Protein AF-A0A6G9Z211-F1 (afdb_monomer)

Mean predicted aligned error: 2.4 Å

Solvent-accessible surface area (backbone atoms only — not comparable to full-atom values): 2831 Å² total; per-residue (Å²): 90,46,92,85,70,72,41,77,90,71,54,74,68,54,49,46,52,52,38,44,76,72,48,27,46,71,77,47,77,44,84,51,100,60,100,56,64,50,75,45,63,44,78,111

pLDDT: mean 97.1, std 2.84, range [83.25, 98.62]

Organism: NCBI:txid455432

InterPro domains:
  IPR016461 O-methyltransferase-like [PS51683] (1-43)
  IPR029063 S-adenosyl-L-methionine-dependent methyltransferase superfamily [G3DSA:3.40.50.150] (1-44)
  IPR029063 S-adenosyl-L-methionine-dependent methyltransferase superfamily [SSF53335] (1-41)

Secondary structure (DSSP, 8-state):
-HHHHS-----HHHHHHHHHHTTEEEEEEEE-SSS-EEEEEEE-

Radius of gyration: 11.75 Å; Cα contacts (8 Å, |Δi|>4): 50; chains: 1; bounding box: 30×17×28 Å

Sequence (44 aa):
MLVQTGGRERTAAEFRKLLRASGFHLKRIVPTAGPTSLLEAHPR

Structure (mmCIF, N/CA/C/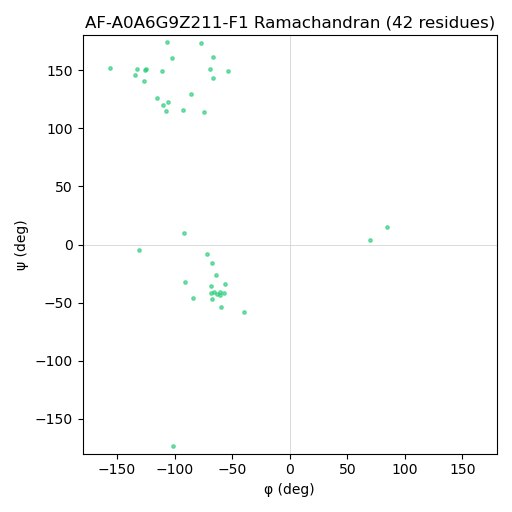O backbone):
data_AF-A0A6G9Z211-F1
#
_entry.id   AF-A0A6G9Z211-F1
#
loop_
_atom_site.group_PDB
_atom_site.id
_atom_site.type_symbol
_atom_site.label_atom_id
_atom_site.label_alt_id
_atom_site.label_comp_id
_atom_site.label_asym_id
_atom_site.label_entity_id
_atom_site.label_seq_id
_atom_site.pdbx_PDB_ins_code
_atom_site.Cartn_x
_atom_site.Cartn_y
_atom_site.Cartn_z
_atom_site.occupancy
_atom_site.B_iso_or_equiv
_atom_site.auth_seq_id
_atom_site.auth_comp_id
_atom_sit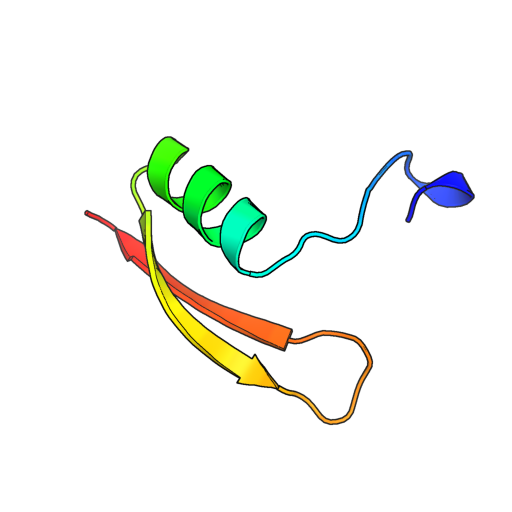e.auth_asym_id
_atom_site.auth_atom_id
_atom_site.pdbx_PDB_model_num
ATOM 1 N N . MET A 1 1 ? 11.330 5.445 -4.029 1.00 86.88 1 MET A N 1
ATOM 2 C CA . MET A 1 1 ? 11.072 6.363 -2.895 1.00 86.88 1 MET A CA 1
ATOM 3 C C . MET A 1 1 ? 12.348 6.797 -2.182 1.00 86.88 1 MET A C 1
ATOM 5 O O . MET A 1 1 ? 12.708 7.951 -2.342 1.00 86.88 1 MET A O 1
ATOM 9 N N . LEU A 1 2 ? 13.064 5.913 -1.476 1.00 94.69 2 LEU A N 1
ATOM 10 C CA . LEU A 1 2 ? 14.162 6.268 -0.555 1.00 94.69 2 LEU A CA 1
ATOM 11 C C . LEU A 1 2 ? 15.105 7.398 -1.015 1.00 94.69 2 LEU A C 1
ATOM 13 O O . LEU A 1 2 ? 15.194 8.409 -0.334 1.00 94.69 2 LEU A O 1
ATOM 17 N N . VAL A 1 3 ? 15.760 7.271 -2.172 1.00 97.44 3 VAL A N 1
ATOM 18 C CA . VAL A 1 3 ? 16.760 8.262 -2.626 1.00 97.44 3 VAL A CA 1
ATOM 19 C C . VAL A 1 3 ? 16.140 9.618 -2.987 1.00 97.44 3 VAL A C 1
ATOM 21 O O . VAL A 1 3 ? 16.751 10.650 -2.754 1.00 97.44 3 VAL A O 1
ATOM 24 N N . GLN A 1 4 ? 14.937 9.626 -3.564 1.00 96.94 4 GLN A N 1
ATOM 25 C CA . GLN A 1 4 ? 14.308 10.851 -4.076 1.00 96.94 4 GLN A CA 1
ATOM 26 C C . GLN A 1 4 ? 13.431 11.551 -3.029 1.00 96.94 4 GLN A C 1
ATOM 28 O O . GLN A 1 4 ? 13.305 12.767 -3.050 1.00 96.94 4 GLN A O 1
ATOM 33 N N . THR A 1 5 ? 12.802 10.791 -2.126 1.00 96.94 5 THR A N 1
ATOM 34 C CA . THR A 1 5 ? 11.789 11.309 -1.189 1.00 96.94 5 THR A CA 1
ATOM 35 C C . THR A 1 5 ? 12.017 10.907 0.268 1.00 96.94 5 THR A C 1
ATOM 37 O O . THR A 1 5 ? 11.230 11.292 1.127 1.00 96.94 5 THR A O 1
ATOM 40 N N . GLY A 1 6 ? 13.020 10.075 0.573 1.00 97.31 6 GLY A N 1
ATOM 41 C CA . GLY A 1 6 ? 13.208 9.493 1.911 1.00 97.31 6 GLY A CA 1
ATOM 42 C C . GLY A 1 6 ? 12.142 8.460 2.308 1.00 97.31 6 GLY A C 1
ATOM 43 O O . GLY A 1 6 ? 12.142 7.960 3.432 1.00 97.31 6 GLY A O 1
ATOM 44 N N . GLY A 1 7 ? 11.210 8.132 1.407 1.00 96.38 7 GLY A N 1
ATOM 45 C CA . GLY A 1 7 ? 10.116 7.203 1.681 1.00 96.38 7 GLY A CA 1
ATOM 46 C C . GLY A 1 7 ? 10.529 5.729 1.661 1.00 96.38 7 GLY A C 1
ATOM 47 O O . GLY A 1 7 ? 11.630 5.364 1.248 1.00 96.38 7 GLY A O 1
ATOM 48 N N . ARG A 1 8 ? 9.592 4.859 2.048 1.00 96.06 8 ARG A N 1
ATOM 49 C CA . ARG A 1 8 ? 9.744 3.400 1.991 1.00 96.06 8 ARG A CA 1
ATOM 50 C C . ARG A 1 8 ? 8.498 2.746 1.408 1.00 96.06 8 ARG A C 1
ATOM 52 O O . ARG A 1 8 ? 7.382 3.184 1.709 1.00 96.06 8 ARG A O 1
ATOM 59 N N . GLU A 1 9 ? 8.704 1.663 0.673 1.00 97.00 9 GLU A N 1
ATOM 60 C CA . GLU A 1 9 ? 7.629 0.715 0.398 1.00 97.00 9 GLU A CA 1
ATOM 61 C C . GLU A 1 9 ? 7.253 -0.012 1.689 1.00 97.00 9 GLU A C 1
ATOM 63 O O . GLU A 1 9 ? 8.067 -0.143 2.606 1.00 97.00 9 GLU A O 1
ATOM 68 N N . ARG A 1 10 ? 5.996 -0.436 1.788 1.00 97.44 10 ARG A N 1
ATOM 69 C CA . ARG A 1 10 ? 5.465 -1.094 2.981 1.00 97.44 10 ARG A CA 1
ATOM 70 C C . ARG A 1 10 ? 4.832 -2.416 2.605 1.00 97.44 10 ARG A C 1
ATOM 72 O O . ARG A 1 10 ? 4.111 -2.527 1.617 1.00 97.44 10 ARG A O 1
ATOM 79 N N . THR A 1 11 ? 5.048 -3.401 3.457 1.00 97.94 11 THR A N 1
ATOM 80 C CA . THR A 1 11 ? 4.319 -4.661 3.427 1.00 97.94 11 THR A CA 1
ATOM 81 C C . THR A 1 11 ? 2.844 -4.436 3.774 1.00 97.94 11 THR A C 1
ATOM 83 O O . THR A 1 11 ? 2.458 -3.457 4.423 1.00 97.94 11 THR A O 1
ATOM 86 N N . ALA A 1 12 ? 1.995 -5.401 3.422 1.00 98.00 12 ALA A N 1
ATOM 87 C CA . ALA A 1 12 ? 0.584 -5.380 3.799 1.00 98.00 12 ALA A CA 1
ATOM 88 C C . ALA A 1 12 ? 0.373 -5.270 5.326 1.00 98.00 12 ALA A C 1
ATOM 90 O O . ALA A 1 12 ? -0.583 -4.641 5.782 1.00 98.00 12 ALA A O 1
ATOM 91 N N . ALA A 1 13 ? 1.261 -5.866 6.131 1.00 98.38 13 ALA A N 1
ATOM 92 C CA . ALA A 1 13 ? 1.200 -5.792 7.590 1.00 98.38 13 ALA A CA 1
ATOM 93 C C . ALA A 1 13 ? 1.501 -4.376 8.111 1.00 98.38 13 ALA A C 1
ATOM 95 O O . ALA A 1 13 ? 0.791 -3.876 8.985 1.00 98.38 13 ALA A O 1
ATOM 96 N N . GLU A 1 14 ? 2.499 -3.702 7.540 1.00 98.56 14 GLU A N 1
ATOM 97 C CA . GLU A 1 14 ? 2.836 -2.320 7.892 1.00 98.56 14 GLU A CA 1
ATOM 98 C C . GLU A 1 14 ? 1.726 -1.346 7.498 1.00 98.56 14 GLU A C 1
A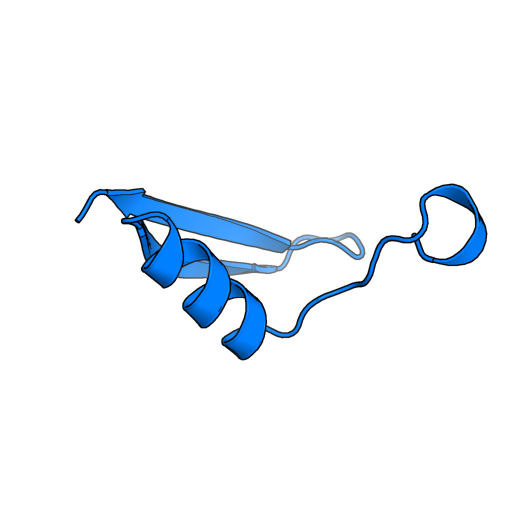TOM 100 O O . GLU A 1 14 ? 1.369 -0.479 8.297 1.00 98.56 14 GLU A O 1
ATOM 105 N N . PHE A 1 15 ? 1.114 -1.520 6.321 1.00 98.19 15 PHE A N 1
ATOM 106 C CA . PHE A 1 15 ? -0.055 -0.730 5.931 1.00 98.19 15 PHE A CA 1
ATOM 107 C C . PHE A 1 15 ? -1.250 -0.962 6.857 1.00 98.19 15 PHE A C 1
ATOM 109 O O . PHE A 1 15 ? -1.883 0.003 7.283 1.00 98.19 15 PHE A O 1
ATOM 116 N N . ARG A 1 16 ? -1.534 -2.215 7.247 1.0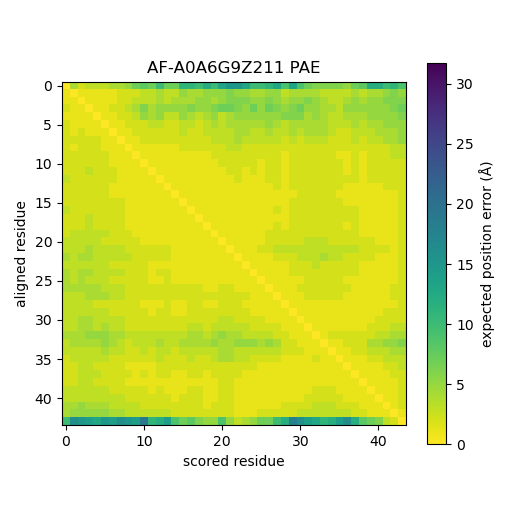0 98.06 16 ARG A N 1
ATOM 117 C CA . ARG A 1 16 ? -2.578 -2.518 8.244 1.00 98.06 16 ARG A CA 1
ATOM 118 C C . ARG A 1 16 ? -2.333 -1.809 9.571 1.00 98.06 16 ARG A C 1
ATOM 120 O O . ARG A 1 16 ? -3.288 -1.335 10.183 1.00 98.06 16 ARG A O 1
ATOM 127 N N . LYS A 1 17 ? -1.081 -1.765 10.034 1.00 98.44 17 LYS A N 1
ATOM 128 C CA . LYS A 1 17 ? -0.705 -1.073 11.272 1.00 98.44 17 LYS A CA 1
ATOM 129 C C . LYS A 1 17 ? -0.874 0.442 11.136 1.00 98.44 17 LYS A C 1
ATOM 131 O O . LYS A 1 17 ? -1.477 1.049 12.014 1.00 98.44 17 LYS A O 1
ATOM 136 N N . LEU A 1 18 ? -0.390 1.022 10.037 1.00 98.19 18 LEU A N 1
ATOM 137 C CA . LEU A 1 18 ? -0.482 2.455 9.757 1.00 98.19 18 LEU A CA 1
ATOM 138 C C . LEU A 1 18 ? -1.941 2.922 9.692 1.00 98.19 18 LEU A C 1
ATOM 140 O O . LEU A 1 18 ? -2.330 3.808 10.441 1.00 98.19 18 LEU A O 1
ATOM 144 N N . LEU A 1 19 ? -2.762 2.270 8.865 1.00 98.31 19 LEU A N 1
ATOM 145 C CA . LEU A 1 19 ? -4.176 2.618 8.705 1.00 98.31 19 LEU A CA 1
ATOM 146 C C . LEU A 1 19 ? -4.948 2.485 10.020 1.00 98.31 19 LEU A C 1
ATOM 148 O O . LEU A 1 19 ? -5.735 3.362 10.364 1.00 98.31 19 LEU A O 1
ATOM 152 N N . ARG A 1 20 ? -4.669 1.431 10.798 1.00 98.12 20 ARG A N 1
ATOM 153 C CA . ARG A 1 20 ? -5.273 1.228 12.120 1.00 98.12 20 ARG A CA 1
ATOM 154 C C . ARG A 1 20 ? -4.948 2.355 13.090 1.00 98.12 20 ARG A C 1
ATOM 156 O O . ARG A 1 20 ? -5.842 2.786 13.809 1.00 98.12 20 ARG A O 1
ATOM 163 N N . ALA A 1 21 ? -3.696 2.808 13.118 1.00 98.38 21 ALA A N 1
ATOM 164 C CA . ALA A 1 21 ? -3.283 3.927 13.959 1.00 98.38 21 ALA A CA 1
ATOM 165 C C . ALA A 1 21 ? -3.972 5.243 13.554 1.00 98.38 21 ALA A C 1
ATOM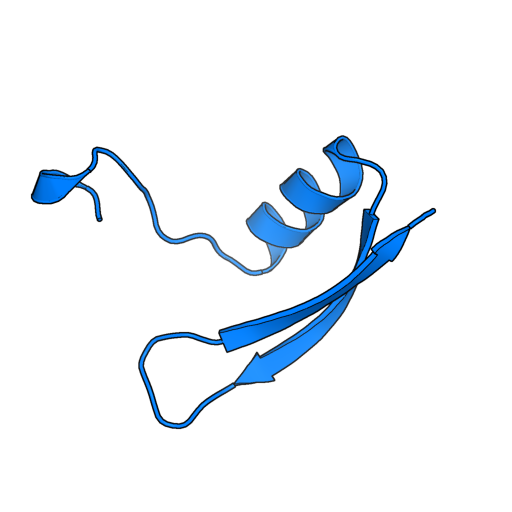 167 O O . ALA A 1 21 ? -4.185 6.102 14.399 1.00 98.38 21 ALA A O 1
ATOM 168 N N . SER A 1 22 ? -4.369 5.370 12.286 1.00 97.50 22 SER A N 1
ATOM 169 C CA . SER A 1 22 ? -5.102 6.520 11.746 1.00 97.50 22 SER A CA 1
ATOM 170 C C . SER A 1 22 ? -6.631 6.378 11.794 1.00 97.50 22 SER A C 1
ATOM 172 O O . SER A 1 22 ? -7.322 7.188 11.188 1.00 97.50 22 SER A O 1
ATOM 174 N N . GLY A 1 23 ? -7.180 5.364 12.476 1.00 98.38 23 GLY A N 1
ATOM 175 C CA . GLY A 1 23 ? -8.634 5.189 12.616 1.00 98.38 23 GLY A CA 1
ATOM 176 C C . GLY A 1 23 ? -9.324 4.459 11.458 1.00 98.38 23 GLY A C 1
ATOM 177 O O . GLY A 1 23 ? -10.546 4.466 11.377 1.00 98.38 23 GLY A O 1
ATOM 178 N N . PHE A 1 24 ? -8.574 3.783 10.585 1.00 98.62 24 PHE A N 1
ATOM 179 C CA . PHE A 1 24 ? -9.117 3.017 9.462 1.00 98.62 24 PHE A CA 1
ATOM 180 C C . PHE A 1 24 ? -8.928 1.506 9.644 1.00 98.62 24 PHE A C 1
ATOM 182 O O . PHE A 1 24 ? -7.955 1.025 10.234 1.00 98.62 24 PHE A O 1
ATOM 189 N N . H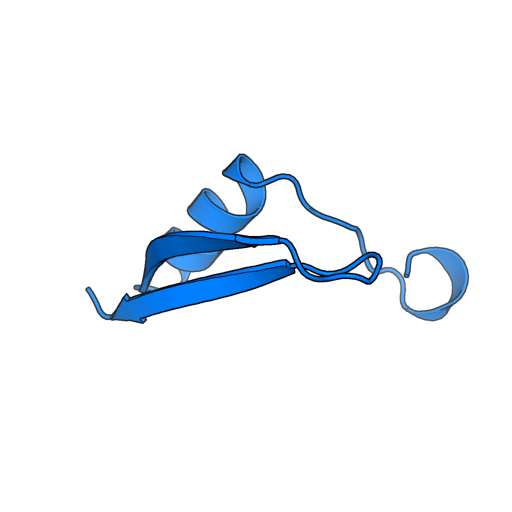IS A 1 25 ? -9.847 0.718 9.094 1.00 98.12 25 HIS A N 1
ATOM 190 C CA . HIS A 1 25 ? -9.688 -0.723 8.921 1.00 98.12 25 HIS A CA 1
ATOM 191 C C . HIS A 1 25 ? -9.425 -1.046 7.445 1.00 98.12 25 HIS A C 1
ATOM 193 O O . HIS A 1 25 ? -10.221 -0.697 6.575 1.00 98.12 25 HIS A O 1
ATOM 199 N N . LEU A 1 26 ? -8.299 -1.711 7.158 1.00 98.19 26 LEU A N 1
ATOM 200 C CA . LEU A 1 26 ? -7.977 -2.174 5.805 1.00 98.19 26 LEU A CA 1
ATOM 201 C C . LEU A 1 26 ? -8.835 -3.396 5.468 1.00 98.19 26 LEU A C 1
ATOM 203 O O . LEU A 1 26 ? -8.637 -4.458 6.057 1.00 98.19 26 LEU A O 1
ATOM 207 N N . LYS A 1 27 ? -9.734 -3.243 4.497 1.00 98.12 27 LYS A N 1
ATOM 208 C CA . LYS A 1 27 ? -10.668 -4.276 4.043 1.00 98.12 27 LYS A CA 1
ATOM 209 C C . LYS A 1 27 ? -10.032 -5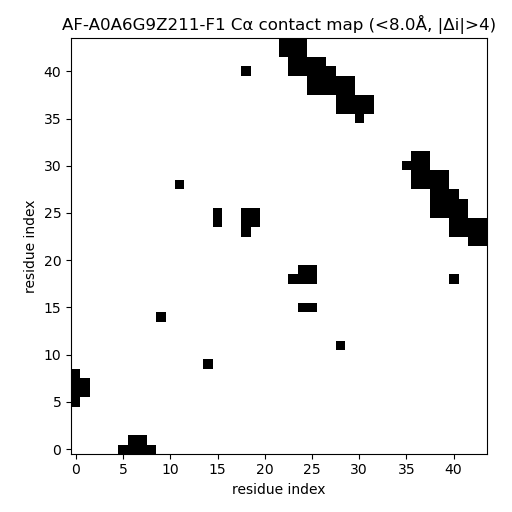.209 3.017 1.00 98.12 27 LYS A C 1
ATOM 211 O O . LYS A 1 27 ? -10.183 -6.423 3.117 1.00 98.12 27 LYS A O 1
ATOM 216 N N . ARG A 1 28 ? -9.330 -4.655 2.023 1.00 98.25 28 ARG A N 1
ATOM 217 C CA . ARG A 1 28 ? -8.759 -5.430 0.910 1.00 98.25 28 ARG A CA 1
ATOM 218 C C . ARG A 1 28 ? -7.567 -4.720 0.275 1.00 98.25 28 ARG A C 1
ATOM 220 O O . ARG A 1 28 ? -7.480 -3.496 0.289 1.00 98.25 28 ARG A O 1
ATOM 227 N N . ILE A 1 29 ? -6.662 -5.512 -0.295 1.00 98.44 29 ILE A N 1
ATOM 228 C CA . ILE A 1 29 ? -5.589 -5.056 -1.183 1.00 98.44 29 ILE A CA 1
ATOM 229 C C . ILE A 1 29 ? -5.862 -5.670 -2.555 1.00 98.44 29 ILE A C 1
ATOM 231 O O . ILE A 1 29 ? -6.022 -6.886 -2.647 1.00 98.44 29 ILE A O 1
ATOM 235 N N . VAL A 1 30 ? -5.930 -4.845 -3.597 1.00 98.56 30 VAL A N 1
ATOM 236 C CA . VAL A 1 30 ? -6.139 -5.287 -4.981 1.00 98.56 30 VAL A CA 1
ATOM 237 C C . VAL A 1 30 ? -4.840 -5.063 -5.765 1.00 98.56 30 VAL A C 1
ATOM 239 O O . VAL A 1 30 ? -4.379 -3.917 -5.831 1.00 98.56 30 VAL A O 1
ATOM 242 N N . PRO A 1 31 ? -4.220 -6.116 -6.335 1.00 97.88 31 PRO A N 1
ATOM 243 C CA . PRO A 1 31 ? -3.050 -5.949 -7.190 1.00 97.88 31 PRO A CA 1
ATOM 244 C C . PRO A 1 31 ? -3.445 -5.221 -8.478 1.00 97.88 31 PRO A C 1
ATOM 246 O O . PRO A 1 31 ? -4.534 -5.436 -9.013 1.00 97.88 31 PRO A O 1
ATOM 249 N N . THR A 1 32 ? -2.563 -4.358 -8.978 1.00 97.88 32 THR A N 1
ATOM 250 C CA . THR A 1 32 ? -2.729 -3.722 -10.293 1.00 97.88 32 THR A CA 1
ATOM 251 C C . THR A 1 32 ? -1.750 -4.329 -11.296 1.00 97.88 32 THR A C 1
ATOM 253 O O . THR A 1 32 ? -0.898 -5.134 -10.927 1.00 97.88 32 THR A O 1
ATOM 256 N N . ALA A 1 33 ? -1.857 -3.943 -12.570 1.00 97.88 33 ALA A N 1
ATOM 257 C CA . ALA A 1 33 ? -0.888 -4.344 -13.592 1.00 97.88 33 ALA A CA 1
ATOM 258 C C . ALA A 1 33 ? 0.509 -3.717 -13.384 1.00 97.88 33 ALA A C 1
ATOM 260 O O . ALA A 1 33 ? 1.477 -4.162 -13.995 1.00 97.88 33 ALA A O 1
ATOM 261 N N . GLY A 1 34 ? 0.613 -2.671 -12.556 1.00 95.94 34 GLY A N 1
ATOM 262 C CA . GLY A 1 34 ? 1.859 -1.974 -12.253 1.00 95.94 34 GLY A CA 1
ATOM 263 C C . GLY A 1 34 ? 2.464 -2.367 -10.899 1.00 95.94 34 GLY A C 1
ATOM 264 O O . GLY A 1 34 ? 1.953 -3.244 -10.205 1.00 95.94 34 GLY A O 1
ATOM 265 N N . PRO A 1 35 ? 3.539 -1.680 -10.475 1.00 93.69 35 PRO A N 1
ATOM 266 C CA . PRO A 1 35 ? 4.232 -1.985 -9.221 1.00 93.69 35 PRO A CA 1
ATOM 267 C C . PRO A 1 35 ? 3.445 -1.584 -7.960 1.00 93.69 35 PRO A C 1
ATOM 269 O O . PRO A 1 35 ? 3.867 -1.892 -6.849 1.00 93.69 35 PRO A O 1
ATOM 272 N N . THR A 1 36 ? 2.322 -0.876 -8.104 1.00 96.44 36 THR A N 1
ATOM 273 C CA . THR A 1 36 ? 1.485 -0.407 -6.994 1.00 96.44 36 THR A CA 1
ATOM 274 C C . THR A 1 36 ? 0.240 -1.278 -6.813 1.00 96.44 36 THR A C 1
ATOM 276 O O . THR A 1 36 ? -0.185 -2.017 -7.699 1.00 96.44 36 THR A O 1
ATOM 279 N N . SER A 1 37 ? -0.369 -1.206 -5.631 1.00 98.19 37 SER A N 1
ATOM 280 C CA . SER A 1 37 ? -1.629 -1.889 -5.309 1.00 98.19 37 SER A CA 1
ATOM 281 C C . SER A 1 37 ? -2.657 -0.889 -4.789 1.00 98.19 37 SER A C 1
ATOM 283 O O . SER A 1 37 ? -2.289 0.100 -4.155 1.00 98.19 37 SER A O 1
ATOM 285 N N . LEU A 1 38 ? -3.942 -1.160 -5.018 1.00 98.12 38 LEU A N 1
ATOM 286 C CA . LEU A 1 38 ? -5.041 -0.380 -4.451 1.00 98.12 38 LEU A CA 1
ATOM 287 C C . LEU A 1 38 ? -5.377 -0.906 -3.051 1.00 98.12 38 LEU A C 1
ATOM 289 O O . LEU A 1 38 ? -5.576 -2.107 -2.864 1.00 98.12 38 LEU A O 1
ATOM 293 N N . LEU A 1 39 ? -5.453 -0.011 -2.066 1.00 98.50 39 LEU A N 1
ATOM 294 C CA . LEU A 1 39 ? -5.834 -0.336 -0.692 1.00 98.50 39 LEU A CA 1
ATOM 295 C C . LEU A 1 39 ? -7.241 0.200 -0.419 1.00 98.50 39 LEU A C 1
ATOM 297 O O . LEU A 1 39 ? -7.452 1.408 -0.384 1.00 98.50 39 LEU A O 1
AT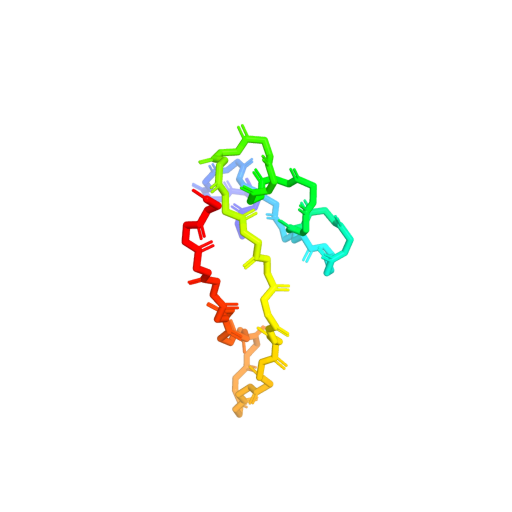OM 301 N N . GLU A 1 40 ? -8.191 -0.698 -0.183 1.00 98.56 40 GLU A N 1
ATOM 302 C CA . GLU A 1 40 ? -9.551 -0.344 0.224 1.00 98.56 40 GLU A CA 1
ATOM 303 C C . GLU A 1 40 ? -9.634 -0.345 1.752 1.00 98.56 40 GLU A C 1
ATOM 305 O O . GLU A 1 40 ? -9.475 -1.390 2.392 1.00 98.56 40 GLU A O 1
ATOM 310 N N . ALA A 1 41 ? -9.897 0.816 2.350 1.00 98.38 41 ALA A N 1
ATOM 311 C CA . ALA A 1 41 ? -10.059 0.972 3.790 1.00 98.38 41 ALA A CA 1
ATOM 312 C C . ALA A 1 41 ? -11.315 1.788 4.114 1.00 98.38 41 ALA A C 1
ATOM 314 O O . ALA A 1 41 ? -11.721 2.642 3.331 1.00 98.38 41 ALA A O 1
ATOM 315 N N . HIS A 1 42 ? -11.918 1.530 5.272 1.00 98.19 42 HIS A N 1
ATOM 316 C CA . HIS A 1 42 ? -13.061 2.292 5.778 1.00 98.19 42 HIS A CA 1
ATOM 317 C C . HIS A 1 42 ? -12.760 2.835 7.180 1.00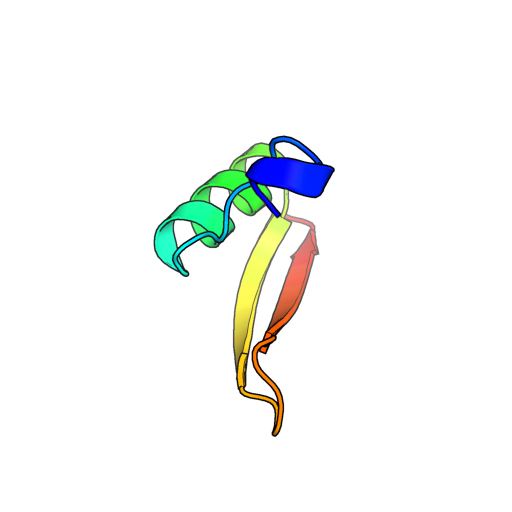 98.19 42 HIS A C 1
ATOM 319 O O . HIS A 1 42 ? -11.965 2.214 7.900 1.00 98.19 42 HIS A O 1
ATOM 325 N N . PRO A 1 43 ? -13.355 3.977 7.575 1.00 97.81 43 PRO A N 1
ATOM 326 C CA . PRO A 1 43 ? -13.300 4.443 8.953 1.00 97.81 43 PRO A CA 1
ATOM 327 C C . PRO A 1 43 ? -13.770 3.355 9.919 1.00 97.81 43 PRO A C 1
ATOM 329 O O . PRO A 1 43 ? -14.581 2.490 9.562 1.00 97.81 43 PRO A O 1
ATOM 332 N N . ARG A 1 44 ? -13.207 3.384 11.122 1.00 83.25 44 ARG A N 1
ATOM 333 C CA . ARG A 1 44 ? -13.729 2.637 12.262 1.00 83.25 44 ARG A CA 1
ATOM 334 C C . ARG A 1 44 ? -14.879 3.370 12.920 1.00 83.25 44 ARG A C 1
ATOM 336 O O . ARG A 1 44 ? -14.825 4.616 12.950 1.00 83.25 44 ARG A O 1
#

Nearest PDB structures (foldseek):
  6c5b-assembly1_B  TM=8.887E-01  e=2.372E-02  Lysobacter antibioticus
  3gwz-assembly1_A  TM=8.850E-01  e=6.583E-02  Streptomyces lavendulae
  7owb-assembly1_A-2  TM=8.345E-01  e=4.737E-01  Streptomyces peucetius
  1qzz-assembly1_A  TM=7.468E-01  e=7.627E-01  Streptomyces purpurascens
  2vh1-assembly1_A  TM=7.903E-01  e=5.127E+00  Escherichia coli

Foldseek 3Di:
DCPPPVDDDDDPVVVQVVQVVVQKHFDDWADDPDPDIDTDIDGD